Protein AF-A0A9P6WRQ3-F1 (afdb_monomer_lite)

Sequence (111 aa):
MNIEALIQNQYEQYKEAIREIERLQELKDSLCELISMNVSRWAHFKFRRPKPTPESVSIYIAAKQTALKTIVPGYSLFRALSLKIKQSDVWSRIEDDSSRGPTICNTEAKK

Organism: Rhizopus oryzae (NCBI:txid64495)

Secondary structure (DSSP, 8-state):
--HHHHHHHHHHHHHHHHHHHHHHHHHHHHHHHHHHHHHHHHHHHHSPPPPSSHHHHHHHHHHHHHHHHHHSTTGGGSHHHHHHHHHS-GGG-------------------

Foldseek 3Di:
DDPVVVVVVVVVVVVVVVVVVVVVVVVVVVVLLVVLVVLQVVLPVVDDQFDLDPVRLVVSVVVSVVVVCVVDPPLVVVVSSVVSNCVSHPSNDNPPVPPDDPPPPPPDDDD

Structure (mmCIF, N/CA/C/O backbone):
data_AF-A0A9P6WRQ3-F1
#
_entry.id   AF-A0A9P6WRQ3-F1
#
loop_
_atom_site.group_PDB
_atom_site.id
_atom_site.type_symbol
_atom_site.label_atom_id
_atom_site.label_alt_id
_atom_site.label_comp_id
_atom_site.label_asym_id
_atom_site.label_entity_id
_atom_site.label_seq_id
_atom_site.pdbx_PDB_ins_code
_atom_site.Cartn_x
_atom_site.Cartn_y
_atom_site.Cartn_z
_atom_site.occupancy
_atom_site.B_iso_or_equiv
_atom_site.auth_seq_id
_atom_site.auth_comp_id
_atom_site.auth_asym_id
_atom_site.auth_atom_id
_atom_site.pdbx_PDB_model_num
ATOM 1 N N . MET A 1 1 ? -31.079 -7.066 34.373 1.00 62.19 1 MET A N 1
ATOM 2 C CA . MET A 1 1 ? -29.716 -6.732 33.908 1.00 62.19 1 MET A CA 1
ATOM 3 C C . MET A 1 1 ? -29.333 -5.404 34.554 1.00 62.19 1 MET A C 1
ATOM 5 O O . MET A 1 1 ? -30.085 -4.456 34.384 1.00 62.19 1 MET A O 1
ATOM 9 N N . ASN A 1 2 ? -28.285 -5.364 35.384 1.00 91.00 2 ASN A N 1
ATOM 10 C CA . ASN A 1 2 ? -27.833 -4.145 36.082 1.00 91.00 2 ASN A CA 1
ATOM 11 C C . ASN A 1 2 ? -27.018 -3.263 35.107 1.00 91.00 2 ASN A C 1
ATOM 13 O O . ASN A 1 2 ? -26.293 -3.798 34.269 1.00 91.00 2 ASN A O 1
ATOM 17 N N . ILE A 1 3 ? -27.145 -1.936 35.214 1.00 95.69 3 ILE A N 1
ATOM 18 C CA . ILE A 1 3 ? -26.404 -0.935 34.428 1.00 95.69 3 ILE A CA 1
ATOM 19 C C . ILE A 1 3 ? -24.889 -1.155 34.528 1.00 95.69 3 ILE A C 1
ATOM 21 O O . ILE A 1 3 ? -24.196 -1.055 33.522 1.00 95.69 3 ILE A O 1
ATOM 25 N N . GLU A 1 4 ? -24.376 -1.535 35.699 1.00 97.25 4 GLU A N 1
ATOM 26 C CA . GLU A 1 4 ? -22.946 -1.826 35.890 1.00 97.25 4 GLU A CA 1
ATOM 27 C C . GLU A 1 4 ? -22.467 -2.974 34.987 1.00 97.25 4 GLU A C 1
ATOM 29 O O . GLU A 1 4 ? -21.436 -2.865 34.325 1.00 97.25 4 GLU A O 1
ATOM 34 N N . ALA A 1 5 ? -23.260 -4.045 34.882 1.00 96.12 5 ALA A N 1
ATOM 35 C CA . ALA A 1 5 ? -22.952 -5.180 34.013 1.00 96.12 5 ALA A CA 1
ATOM 36 C C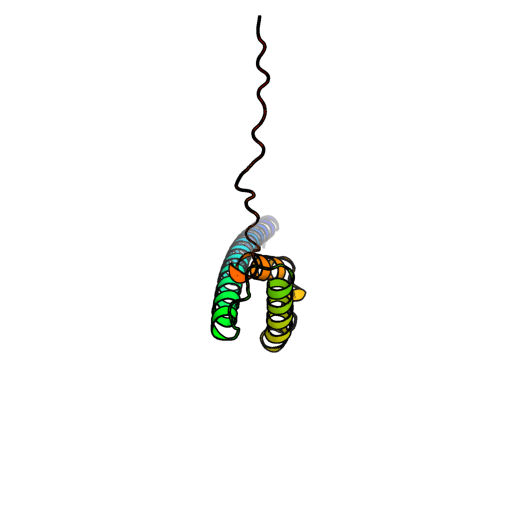 . ALA A 1 5 ? -23.019 -4.802 32.524 1.00 96.12 5 ALA A C 1
ATOM 38 O O . ALA A 1 5 ? -22.242 -5.317 31.720 1.00 96.12 5 ALA A O 1
ATOM 39 N N . LEU A 1 6 ? -23.919 -3.884 32.153 1.00 97.38 6 LEU A N 1
ATOM 40 C CA . LEU A 1 6 ? -23.995 -3.359 30.790 1.00 97.38 6 LEU A CA 1
ATOM 41 C C . LEU A 1 6 ? -22.754 -2.527 30.442 1.00 97.38 6 LEU A C 1
ATOM 43 O O . LEU A 1 6 ? -22.165 -2.745 29.387 1.00 97.38 6 LEU A O 1
ATOM 47 N N . ILE A 1 7 ? -22.327 -1.628 31.336 1.00 98.00 7 ILE A N 1
ATOM 48 C CA . ILE A 1 7 ? -21.119 -0.808 31.150 1.00 98.00 7 ILE A CA 1
ATOM 49 C C . ILE A 1 7 ? -19.890 -1.705 30.998 1.00 98.00 7 ILE A C 1
ATOM 51 O O . ILE A 1 7 ? -19.091 -1.514 30.081 1.00 98.00 7 ILE A O 1
ATOM 55 N N . GLN A 1 8 ? -19.751 -2.718 31.856 1.00 97.81 8 GLN A N 1
ATOM 56 C CA . GLN A 1 8 ? -18.634 -3.653 31.773 1.00 97.81 8 GLN A CA 1
ATOM 57 C C . GLN A 1 8 ? -18.641 -4.424 30.449 1.00 97.81 8 GLN A C 1
ATOM 59 O O . GLN A 1 8 ? -17.604 -4.541 29.801 1.00 97.81 8 GLN A O 1
ATOM 64 N N . ASN A 1 9 ? -19.806 -4.896 30.003 1.00 97.81 9 ASN A N 1
ATOM 65 C CA . ASN A 1 9 ? -19.922 -5.586 28.724 1.00 97.81 9 ASN A CA 1
ATOM 66 C C . ASN A 1 9 ? -19.571 -4.677 27.532 1.00 97.81 9 ASN A C 1
ATOM 68 O O . ASN A 1 9 ? -18.844 -5.101 26.639 1.00 97.81 9 ASN A O 1
ATOM 72 N N . GLN A 1 10 ? -20.023 -3.421 27.536 1.00 98.25 10 GLN A N 1
ATOM 73 C CA . GLN A 1 10 ? -19.664 -2.442 26.505 1.00 98.25 10 GLN A CA 1
ATOM 74 C C . GLN A 1 10 ? -18.160 -2.141 26.498 1.00 98.25 10 GLN A C 1
ATOM 76 O O . GLN A 1 10 ? -17.565 -2.000 25.431 1.00 98.25 10 GLN A O 1
ATOM 81 N N . TYR A 1 11 ? -17.528 -2.080 27.671 1.00 98.19 11 TYR A N 1
ATOM 82 C CA . TYR A 1 11 ? -16.086 -1.885 27.777 1.00 98.19 11 TYR A CA 1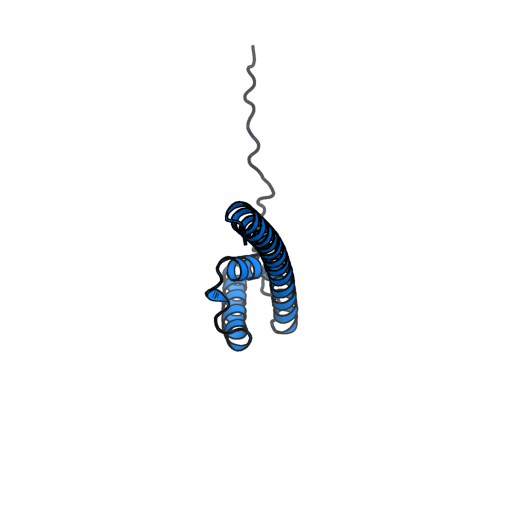
ATOM 83 C C . TYR A 1 11 ? -15.289 -3.075 27.224 1.00 98.19 11 TYR A C 1
ATOM 85 O O . TYR A 1 11 ? -14.288 -2.876 26.535 1.00 98.19 11 TYR A O 1
ATOM 93 N N . GLU A 1 12 ? -15.737 -4.310 27.465 1.00 98.56 12 GLU A N 1
ATOM 94 C CA . GLU A 1 12 ? -15.125 -5.493 26.846 1.00 98.56 12 GLU A CA 1
ATOM 95 C C . GLU A 1 12 ? -15.249 -5.457 25.317 1.00 98.56 12 GLU A C 1
ATOM 97 O O . GLU A 1 12 ? -14.238 -5.590 24.628 1.00 98.56 12 GLU A O 1
ATOM 102 N N . GLN A 1 13 ? -16.440 -5.153 24.786 1.00 98.44 13 GLN A N 1
ATOM 103 C CA . GLN A 1 13 ? -16.647 -4.991 23.340 1.00 98.44 13 GLN A CA 1
ATOM 104 C C . GLN A 1 13 ? -15.748 -3.896 22.745 1.00 98.44 13 GLN A C 1
ATOM 106 O O . GLN A 1 13 ? -15.187 -4.058 21.662 1.00 98.44 13 GLN A O 1
ATOM 111 N N . TYR A 1 14 ? -15.564 -2.783 23.461 1.00 98.44 14 TYR A N 1
ATOM 112 C CA . TYR A 1 14 ? -14.655 -1.721 23.042 1.00 98.44 14 TYR A CA 1
ATOM 113 C C . TYR A 1 14 ? -13.202 -2.212 22.963 1.00 98.44 14 TYR A C 1
ATOM 115 O O . TYR A 1 14 ? -12.524 -1.962 21.968 1.00 98.44 14 TYR A O 1
ATOM 123 N N . LYS A 1 15 ? -12.717 -2.953 23.968 1.00 98.56 15 LYS A N 1
ATOM 124 C CA . LYS A 1 15 ? -11.359 -3.524 23.940 1.00 98.56 15 LYS A CA 1
ATOM 125 C C . LYS A 1 15 ? -11.171 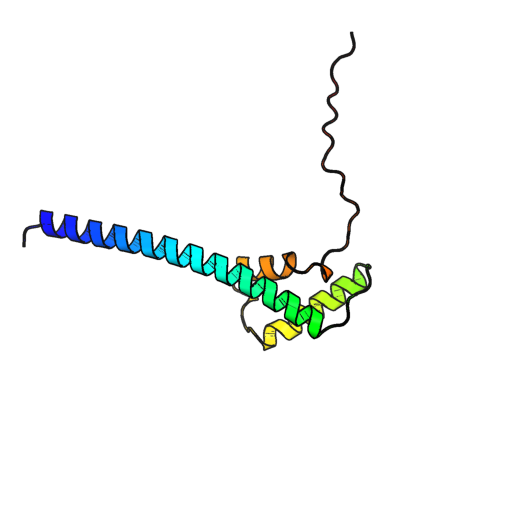-4.510 22.791 1.00 98.56 15 LYS A C 1
ATOM 127 O O . LYS A 1 15 ? -10.111 -4.518 22.168 1.00 98.56 15 LYS A O 1
ATOM 132 N N . GLU A 1 16 ? -12.175 -5.333 22.507 1.00 98.56 16 GLU A N 1
ATOM 133 C CA . GLU A 1 16 ? -12.154 -6.243 21.359 1.00 98.56 16 GLU A CA 1
ATOM 134 C C . GLU A 1 16 ? -12.072 -5.474 20.037 1.00 98.56 16 GLU A C 1
ATOM 136 O O . GLU A 1 16 ? -11.241 -5.804 19.192 1.00 98.56 16 GLU A O 1
ATOM 141 N N . ALA A 1 17 ? -12.847 -4.397 19.890 1.00 98.56 17 ALA A N 1
ATOM 142 C CA . ALA A 1 17 ? -12.789 -3.539 18.711 1.00 98.56 17 ALA A CA 1
ATOM 143 C C . ALA A 1 17 ? -11.406 -2.889 18.526 1.00 98.56 17 ALA A C 1
ATOM 145 O O . ALA A 1 17 ? -10.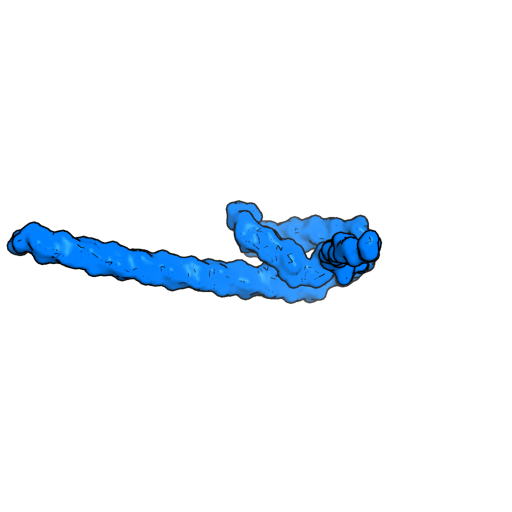904 -2.839 17.406 1.00 98.56 17 ALA A O 1
ATOM 146 N N . ILE A 1 18 ? -10.757 -2.439 19.607 1.00 98.56 18 ILE A N 1
ATOM 147 C CA . ILE A 1 18 ? -9.394 -1.886 19.545 1.00 98.56 18 ILE A CA 1
ATOM 148 C C . ILE A 1 18 ? -8.389 -2.934 19.059 1.00 98.56 18 ILE A C 1
ATOM 150 O O . ILE A 1 18 ? -7.620 -2.654 18.141 1.00 98.56 18 ILE A O 1
ATOM 154 N N . ARG A 1 19 ? -8.437 -4.156 19.603 1.00 98.31 19 ARG A N 1
ATOM 155 C CA . ARG A 1 19 ? -7.564 -5.256 19.155 1.00 98.31 19 ARG A CA 1
ATOM 156 C C . ARG A 1 19 ? -7.775 -5.589 17.681 1.00 98.31 19 ARG A C 1
ATOM 158 O O . ARG A 1 19 ? -6.817 -5.858 16.961 1.00 98.31 19 ARG A O 1
ATOM 165 N N . GLU A 1 20 ? -9.021 -5.560 17.216 1.00 98.38 20 GLU A N 1
ATOM 166 C CA . GLU A 1 20 ? -9.321 -5.808 15.808 1.00 98.38 20 GLU A CA 1
ATOM 167 C C . GLU A 1 20 ? -8.799 -4.681 14.905 1.00 98.38 20 GLU A C 1
ATOM 169 O O . GLU A 1 20 ? -8.258 -4.957 13.836 1.00 98.38 20 GLU A O 1
ATOM 174 N N . ILE A 1 21 ? -8.877 -3.419 15.340 1.00 98.44 21 ILE A N 1
ATOM 175 C CA . ILE A 1 21 ? -8.279 -2.286 14.618 1.00 98.44 21 ILE A CA 1
ATOM 176 C C . ILE A 1 21 ? -6.760 -2.462 14.491 1.00 98.44 21 ILE A C 1
ATOM 178 O O . ILE A 1 21 ? -6.222 -2.276 13.398 1.00 98.44 21 ILE A O 1
ATOM 182 N N . GLU A 1 22 ? -6.074 -2.849 15.569 1.00 98.19 22 GLU A N 1
ATOM 183 C CA . GLU A 1 22 ? -4.629 -3.122 15.558 1.00 98.19 22 GLU A CA 1
ATOM 184 C C . GLU A 1 22 ? -4.287 -4.248 14.573 1.00 98.19 22 GLU A C 1
ATOM 186 O O . GLU A 1 22 ? -3.453 -4.071 13.682 1.00 98.19 22 GLU A O 1
ATOM 191 N N . ARG A 1 23 ? -5.015 -5.368 14.641 1.00 98.38 23 ARG A N 1
ATOM 192 C CA . ARG A 1 23 ? -4.837 -6.505 13.729 1.00 98.38 23 ARG A CA 1
ATOM 193 C C . ARG A 1 23 ? -5.065 -6.120 12.264 1.00 98.38 23 ARG A C 1
ATOM 195 O O . ARG A 1 23 ? -4.320 -6.542 11.377 1.00 98.38 23 ARG A O 1
ATOM 202 N N . LEU A 1 24 ? -6.097 -5.325 11.981 1.00 98.38 24 LEU A N 1
ATOM 203 C CA . LEU A 1 24 ? -6.390 -4.836 10.631 1.00 98.38 24 LEU A CA 1
ATOM 204 C C . LEU A 1 24 ? -5.317 -3.866 10.130 1.00 98.38 24 LEU A C 1
ATOM 206 O O . LEU A 1 24 ? -4.996 -3.872 8.940 1.00 98.38 24 LEU A O 1
ATOM 210 N N . GLN A 1 25 ? -4.749 -3.053 11.018 1.00 97.56 25 GLN A N 1
ATOM 211 C CA . GLN A 1 25 ? -3.655 -2.147 10.694 1.00 97.56 25 GLN A CA 1
ATOM 212 C C . GLN A 1 25 ? -2.388 -2.927 10.308 1.00 97.56 25 GLN A C 1
ATOM 214 O O . GLN A 1 25 ? -1.821 -2.658 9.248 1.00 97.56 25 GLN A O 1
ATOM 219 N N . GLU A 1 26 ? -2.010 -3.946 11.080 1.00 97.62 26 GLU A N 1
ATOM 220 C CA . GLU A 1 26 ? -0.891 -4.842 10.752 1.00 97.62 26 GLU A CA 1
ATOM 221 C C . GLU A 1 26 ? -1.109 -5.576 9.424 1.00 97.62 26 GLU A C 1
ATOM 223 O O . GLU A 1 26 ? -0.2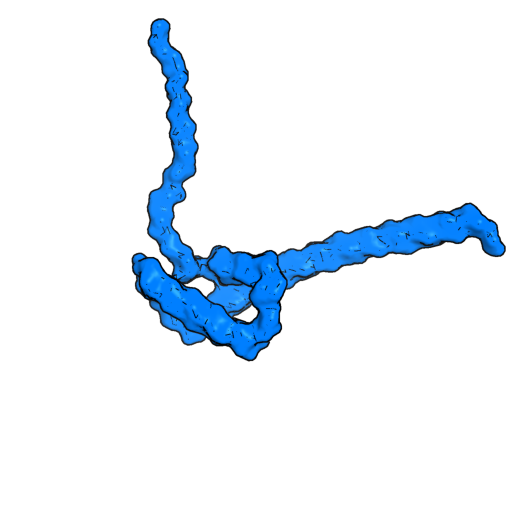22 -5.622 8.565 1.00 97.62 26 GLU A O 1
ATOM 228 N N . LEU A 1 27 ? -2.317 -6.109 9.213 1.00 97.81 27 LEU A N 1
ATOM 229 C CA . LEU A 1 27 ? -2.676 -6.781 7.967 1.00 97.81 27 LEU A CA 1
ATOM 230 C C . LEU A 1 27 ? -2.571 -5.829 6.770 1.00 97.81 27 LEU A C 1
ATOM 232 O O . LEU A 1 27 ? -2.014 -6.196 5.734 1.00 97.81 27 LEU A O 1
ATOM 236 N N . LYS A 1 28 ? -3.076 -4.597 6.902 1.00 96.69 28 LYS A N 1
ATOM 237 C CA . LYS A 1 28 ? -2.973 -3.570 5.860 1.00 96.69 28 LYS A CA 1
ATOM 238 C C . LYS A 1 28 ? -1.514 -3.282 5.511 1.00 96.69 28 LYS A C 1
ATOM 240 O O . LYS A 1 28 ? -1.185 -3.192 4.327 1.00 96.69 28 LYS A O 1
ATOM 245 N N . ASP A 1 29 ? -0.649 -3.142 6.509 1.00 95.56 29 ASP A N 1
ATOM 246 C CA . ASP A 1 29 ? 0.763 -2.826 6.291 1.00 95.56 29 ASP A CA 1
ATOM 247 C C . ASP A 1 29 ? 1.504 -3.999 5.629 1.00 95.56 29 ASP A C 1
ATOM 249 O O . ASP A 1 29 ? 2.244 -3.794 4.662 1.00 95.56 29 ASP A O 1
ATOM 253 N N . SER A 1 30 ? 1.217 -5.236 6.047 1.00 97.12 30 SER A N 1
ATOM 254 C CA . SER A 1 30 ? 1.724 -6.458 5.407 1.00 97.12 30 SER A CA 1
ATOM 255 C C . SER A 1 30 ? 1.296 -6.566 3.938 1.00 97.12 30 SER A C 1
ATOM 257 O O . SER A 1 30 ? 2.120 -6.798 3.049 1.00 97.12 30 SER A O 1
ATOM 259 N N . LEU A 1 31 ? 0.015 -6.320 3.647 1.00 96.81 31 LEU A N 1
ATOM 260 C CA . LEU A 1 31 ? -0.505 -6.322 2.278 1.00 96.81 31 LEU A CA 1
ATOM 261 C C . LEU A 1 31 ? 0.120 -5.213 1.430 1.00 96.81 31 LEU A C 1
ATOM 263 O O . LEU A 1 31 ? 0.426 -5.437 0.260 1.00 96.81 31 LEU A O 1
ATOM 267 N N . CYS A 1 32 ? 0.345 -4.031 2.006 1.00 96.06 32 CYS A N 1
ATOM 268 C CA . CYS A 1 32 ? 1.015 -2.929 1.324 1.00 96.06 32 CYS A CA 1
ATOM 269 C C . CYS A 1 32 ? 2.428 -3.330 0.868 1.00 96.06 32 CYS A C 1
ATOM 271 O O . CYS A 1 32 ? 2.794 -3.102 -0.289 1.00 96.06 32 CYS A O 1
ATOM 273 N N . GLU A 1 33 ? 3.191 -3.989 1.745 1.00 95.50 33 GLU A N 1
ATOM 274 C CA . GLU A 1 33 ? 4.522 -4.509 1.426 1.00 95.50 33 GLU A CA 1
ATOM 275 C C . GLU A 1 33 ? 4.447 -5.556 0.306 1.00 95.50 33 GLU A C 1
ATOM 277 O O . GLU A 1 33 ? 5.063 -5.378 -0.749 1.00 95.50 33 GLU A O 1
ATOM 282 N N . LEU A 1 34 ? 3.613 -6.586 0.475 1.00 96.62 34 LEU A N 1
ATOM 283 C CA . LEU A 1 34 ? 3.459 -7.675 -0.495 1.00 96.62 34 LEU A CA 1
ATOM 284 C C . LEU A 1 34 ? 3.031 -7.175 -1.878 1.00 96.62 34 LEU A C 1
ATOM 286 O O . LEU A 1 34 ? 3.606 -7.584 -2.891 1.00 96.62 34 LEU A O 1
ATOM 290 N N . ILE A 1 35 ? 2.053 -6.266 -1.944 1.00 96.25 35 ILE A N 1
ATOM 291 C CA . ILE A 1 35 ? 1.611 -5.675 -3.211 1.00 96.25 35 ILE A CA 1
ATOM 292 C C . ILE A 1 35 ? 2.763 -4.897 -3.847 1.00 96.25 35 ILE A C 1
ATOM 294 O O . ILE A 1 35 ? 3.018 -5.065 -5.038 1.00 96.25 35 ILE A O 1
ATOM 298 N N . SER A 1 36 ? 3.496 -4.084 -3.082 1.00 95.31 36 SER A N 1
ATOM 299 C CA . SER A 1 36 ? 4.606 -3.292 -3.623 1.00 95.31 36 SER A CA 1
ATOM 300 C C . SER A 1 36 ? 5.731 -4.163 -4.200 1.00 95.31 36 SER A C 1
ATOM 302 O O . SER A 1 36 ? 6.210 -3.911 -5.314 1.00 95.31 36 SER A O 1
ATOM 304 N N . MET A 1 37 ? 6.078 -5.255 -3.511 1.00 96.19 37 MET A N 1
ATOM 305 C CA . MET A 1 37 ? 7.048 -6.243 -3.979 1.00 96.19 37 MET A CA 1
ATOM 306 C C . MET A 1 37 ? 6.570 -6.924 -5.261 1.00 96.19 37 MET A C 1
ATOM 308 O O . MET A 1 37 ? 7.310 -6.989 -6.245 1.00 96.19 37 MET A O 1
ATOM 312 N N . ASN A 1 38 ? 5.325 -7.400 -5.278 1.00 96.94 38 ASN A N 1
ATOM 313 C CA . ASN A 1 38 ? 4.775 -8.116 -6.425 1.00 96.94 38 ASN A CA 1
ATOM 314 C C . ASN A 1 38 ? 4.615 -7.209 -7.646 1.00 96.94 38 ASN A C 1
ATOM 316 O O . ASN A 1 38 ? 4.945 -7.625 -8.752 1.00 96.94 38 ASN A O 1
ATOM 320 N N . VAL A 1 39 ? 4.203 -5.953 -7.459 1.00 96.75 39 VAL A N 1
ATOM 321 C CA . VAL A 1 39 ? 4.147 -4.954 -8.534 1.00 96.75 39 VAL A CA 1
ATOM 322 C C . VAL A 1 39 ? 5.538 -4.677 -9.101 1.00 96.75 39 VAL A C 1
ATOM 324 O O . VAL A 1 39 ? 5.686 -4.532 -10.312 1.00 96.75 39 VAL A O 1
ATOM 327 N N . SER A 1 40 ? 6.564 -4.613 -8.251 1.00 95.56 40 SER A N 1
ATOM 328 C CA . SER A 1 40 ? 7.945 -4.403 -8.701 1.00 95.56 40 SER A CA 1
ATOM 329 C C . SER A 1 40 ? 8.445 -5.602 -9.515 1.00 95.56 40 SER A C 1
ATOM 331 O O . SER A 1 40 ? 8.901 -5.426 -10.641 1.00 95.56 40 SER A O 1
ATOM 333 N N . ARG A 1 41 ? 8.250 -6.829 -9.013 1.00 96.25 41 ARG A N 1
ATOM 334 C CA . ARG A 1 41 ? 8.603 -8.074 -9.723 1.00 96.25 41 ARG A CA 1
ATOM 335 C C . ARG A 1 41 ? 7.869 -8.213 -11.054 1.00 96.25 41 ARG A C 1
ATOM 337 O O . ARG A 1 41 ? 8.486 -8.502 -12.075 1.00 96.25 41 ARG A O 1
ATOM 344 N N . TRP A 1 42 ? 6.561 -7.970 -11.054 1.00 97.19 42 TRP A N 1
ATOM 345 C CA . TRP A 1 42 ? 5.746 -7.980 -12.265 1.00 97.19 42 TRP A CA 1
ATOM 346 C C . TRP A 1 42 ? 6.249 -6.958 -13.290 1.00 97.19 42 TRP A C 1
ATOM 348 O O . TRP A 1 42 ? 6.364 -7.280 -14.472 1.00 97.19 42 TRP A O 1
ATOM 358 N N . ALA A 1 43 ? 6.593 -5.744 -12.852 1.00 96.50 43 ALA A N 1
ATOM 359 C CA . ALA A 1 43 ? 7.122 -4.723 -13.746 1.00 96.50 43 ALA A CA 1
ATOM 360 C C . ALA A 1 43 ? 8.481 -5.131 -14.338 1.00 96.50 43 ALA A C 1
ATOM 362 O O . ALA A 1 43 ? 8.691 -4.955 -15.536 1.00 96.50 43 ALA A O 1
ATOM 363 N N . HIS A 1 44 ? 9.366 -5.738 -13.541 1.00 96.00 44 HIS A N 1
ATOM 364 C CA . HIS A 1 44 ? 10.669 -6.227 -14.011 1.00 96.00 44 HIS A CA 1
ATOM 365 C C . HIS A 1 44 ? 10.556 -7.382 -15.006 1.00 96.00 44 HIS A C 1
ATOM 367 O O . HIS A 1 44 ? 11.410 -7.524 -15.876 1.00 96.00 44 HIS A O 1
ATOM 373 N N . PHE A 1 45 ? 9.496 -8.185 -14.905 1.00 96.69 45 PHE A N 1
ATOM 374 C CA . PHE A 1 45 ? 9.192 -9.227 -15.881 1.00 96.69 45 PHE A CA 1
ATOM 375 C C . PHE A 1 45 ? 8.573 -8.662 -17.170 1.00 96.69 45 PHE A C 1
ATOM 377 O O . PHE A 1 45 ? 8.878 -9.124 -18.266 1.00 96.69 45 PHE A O 1
ATOM 384 N N . LYS A 1 46 ? 7.690 -7.662 -17.055 1.00 96.44 46 LYS A N 1
ATOM 385 C CA . LYS A 1 46 ? 6.919 -7.119 -18.184 1.00 96.44 46 LYS A CA 1
ATOM 386 C C . LYS A 1 46 ? 7.685 -6.100 -19.027 1.00 96.44 46 LYS A C 1
ATOM 388 O O . LYS A 1 46 ? 7.455 -6.010 -20.232 1.00 96.44 46 LYS A O 1
ATOM 393 N N . PHE A 1 47 ? 8.527 -5.282 -18.404 1.00 96.62 47 PHE A N 1
ATOM 394 C CA . PHE A 1 47 ? 9.184 -4.149 -19.049 1.00 96.62 47 PHE A CA 1
ATOM 395 C C . PHE A 1 47 ? 10.689 -4.364 -19.151 1.00 96.62 47 PHE A C 1
ATOM 397 O O . PHE A 1 47 ? 11.309 -5.033 -18.330 1.00 96.62 47 PHE A O 1
ATOM 404 N N . ARG A 1 48 ? 11.306 -3.725 -20.146 1.00 95.31 48 ARG A N 1
ATOM 405 C CA . ARG A 1 48 ? 12.764 -3.671 -20.242 1.00 95.31 48 ARG A CA 1
ATOM 406 C C . ARG A 1 48 ? 13.316 -2.726 -19.175 1.00 95.31 48 ARG A C 1
ATOM 408 O O . ARG A 1 48 ? 12.782 -1.632 -18.993 1.00 95.31 48 ARG A O 1
ATOM 415 N N . ARG A 1 49 ? 14.419 -3.124 -18.532 1.00 95.25 49 ARG A N 1
ATOM 416 C CA . ARG A 1 49 ? 15.156 -2.268 -17.593 1.00 95.25 49 ARG A CA 1
ATOM 417 C C . ARG A 1 49 ? 15.490 -0.917 -18.250 1.00 95.25 49 ARG A C 1
ATOM 419 O O . ARG A 1 49 ? 16.078 -0.929 -19.338 1.00 95.25 49 ARG A O 1
ATOM 426 N N . PRO A 1 50 ? 15.127 0.225 -17.630 1.00 95.38 50 PRO A N 1
ATOM 427 C CA . PRO A 1 50 ? 15.464 1.539 -18.164 1.00 95.38 50 PRO A CA 1
ATOM 428 C C . PRO A 1 50 ? 16.978 1.774 -18.131 1.00 95.38 50 PRO A C 1
ATOM 430 O O . PRO A 1 50 ? 17.703 1.173 -17.335 1.00 95.38 50 PRO A O 1
ATOM 433 N N . LYS A 1 51 ? 17.457 2.675 -18.992 1.00 93.94 51 LYS A N 1
ATOM 434 C CA . LYS A 1 51 ? 18.810 3.227 -18.868 1.00 93.94 51 LYS A CA 1
ATOM 435 C C . LYS A 1 51 ? 18.882 4.100 -17.606 1.00 93.94 51 LYS A C 1
ATOM 437 O O . LYS A 1 51 ? 17.853 4.655 -17.219 1.00 93.94 51 LYS A O 1
ATOM 442 N N . PRO A 1 52 ? 20.067 4.274 -16.998 1.00 89.88 52 PRO A N 1
ATOM 443 C CA . PRO A 1 52 ? 20.250 5.135 -15.830 1.00 89.88 52 PRO A CA 1
ATOM 444 C C . PRO A 1 52 ? 20.255 6.622 -16.231 1.00 89.88 52 PRO A C 1
ATOM 446 O O . PRO A 1 52 ? 21.201 7.347 -15.954 1.00 89.88 52 PRO A O 1
ATOM 449 N N . THR A 1 53 ? 19.219 7.074 -16.942 1.00 92.69 53 THR A N 1
ATOM 450 C CA . THR A 1 53 ? 18.990 8.491 -17.248 1.00 92.69 53 THR A CA 1
ATOM 451 C C . THR A 1 53 ? 17.603 8.902 -16.758 1.00 92.69 53 THR A C 1
ATOM 453 O O . THR A 1 53 ? 16.677 8.078 -16.806 1.00 92.69 53 THR A O 1
ATOM 456 N N . PRO A 1 54 ? 17.421 10.156 -16.306 1.00 91.81 54 PRO A N 1
ATOM 457 C CA . PRO A 1 54 ? 16.134 10.625 -15.800 1.00 91.81 54 PRO A CA 1
ATOM 458 C C . PRO A 1 54 ? 14.979 10.421 -16.786 1.00 91.81 54 PRO A C 1
ATOM 460 O O . PRO A 1 54 ? 13.880 10.026 -16.391 1.00 91.81 54 PRO A O 1
ATOM 463 N N . GLU A 1 55 ? 15.227 10.618 -18.080 1.00 94.38 55 GLU A N 1
ATOM 464 C CA . GLU A 1 55 ? 14.229 10.480 -19.141 1.00 94.38 55 GLU A CA 1
ATOM 465 C C . GLU A 1 55 ? 13.811 9.017 -19.305 1.00 94.38 55 GLU A C 1
ATOM 467 O O . GLU A 1 55 ? 12.619 8.703 -19.322 1.00 94.38 55 GLU A O 1
ATOM 472 N N . SER A 1 56 ? 14.781 8.097 -19.371 1.00 94.38 56 SER A N 1
ATOM 473 C CA . SER A 1 56 ? 14.493 6.671 -19.538 1.00 94.38 56 SER A CA 1
ATOM 474 C C . SER A 1 56 ? 13.755 6.099 -18.330 1.00 94.38 56 SER A C 1
ATOM 476 O O . SER A 1 56 ? 12.860 5.268 -18.506 1.00 94.38 56 SER A O 1
ATOM 478 N N . VAL A 1 57 ? 14.116 6.529 -17.119 1.00 93.94 57 VAL A N 1
ATOM 479 C CA . VAL A 1 57 ? 13.439 6.128 -15.880 1.00 93.94 57 VAL A CA 1
ATOM 480 C C . VAL A 1 57 ? 12.019 6.694 -15.840 1.00 93.94 57 VAL A C 1
ATOM 482 O O . VAL A 1 57 ? 11.077 5.963 -15.533 1.00 93.94 57 VAL A O 1
ATOM 485 N N . SER A 1 58 ? 11.828 7.957 -16.226 1.00 93.00 58 SER A N 1
ATOM 486 C CA . SER A 1 58 ? 10.506 8.596 -16.262 1.00 93.00 58 SER A CA 1
ATOM 487 C C . SER A 1 58 ? 9.548 7.897 -17.230 1.00 93.00 58 SER A C 1
ATOM 489 O O . SER A 1 58 ? 8.399 7.627 -16.870 1.00 93.00 58 SER A O 1
ATOM 491 N N . ILE A 1 59 ? 10.024 7.526 -18.425 1.00 95.31 59 ILE A N 1
ATOM 492 C CA . ILE A 1 59 ? 9.242 6.756 -19.408 1.00 95.31 59 ILE A CA 1
ATOM 493 C C . ILE A 1 59 ? 8.843 5.390 -18.832 1.00 95.31 59 ILE A C 1
ATOM 495 O O . ILE A 1 59 ? 7.676 5.001 -18.917 1.00 95.31 59 ILE A O 1
ATOM 499 N N . TYR A 1 60 ? 9.785 4.681 -18.200 1.00 95.94 60 TYR A N 1
ATOM 500 C CA . TYR A 1 60 ? 9.513 3.401 -17.539 1.00 95.94 60 TYR A CA 1
ATOM 501 C C . TYR A 1 60 ? 8.441 3.536 -16.449 1.00 95.94 60 TYR A C 1
ATOM 503 O O . TYR A 1 60 ? 7.476 2.768 -16.430 1.00 95.94 60 TYR A O 1
ATOM 511 N N . ILE A 1 61 ? 8.559 4.540 -15.575 1.00 94.00 61 ILE A N 1
ATOM 512 C CA . ILE A 1 61 ? 7.597 4.787 -14.496 1.00 94.00 61 ILE A CA 1
ATOM 513 C C . ILE A 1 61 ? 6.202 5.076 -15.065 1.00 94.00 61 ILE A C 1
ATOM 515 O O . ILE A 1 61 ? 5.220 4.509 -14.580 1.00 94.00 61 ILE A O 1
ATOM 519 N N . ALA A 1 62 ? 6.097 5.918 -16.096 1.00 94.25 62 ALA A N 1
ATOM 520 C CA . ALA A 1 62 ? 4.821 6.256 -16.723 1.00 94.25 62 ALA A CA 1
ATOM 521 C C . ALA A 1 62 ? 4.153 5.028 -17.369 1.00 94.25 62 ALA A C 1
ATOM 523 O O . ALA A 1 62 ? 2.956 4.786 -17.166 1.00 94.25 62 ALA A O 1
ATOM 524 N N . ALA A 1 63 ? 4.928 4.207 -18.085 1.00 95.75 63 ALA A N 1
ATOM 525 C CA . ALA A 1 63 ? 4.444 2.967 -18.689 1.00 95.75 63 ALA A CA 1
ATOM 526 C C . ALA A 1 63 ? 3.984 1.957 -17.624 1.00 95.75 63 ALA A C 1
ATOM 528 O O . ALA A 1 63 ? 2.878 1.415 -17.716 1.00 95.75 63 ALA A O 1
ATOM 529 N N . LYS A 1 64 ? 4.786 1.765 -16.566 1.00 95.62 64 LYS A N 1
ATOM 530 C CA . LYS A 1 64 ? 4.450 0.914 -15.416 1.00 95.62 64 LYS A CA 1
ATOM 531 C C . LYS A 1 64 ? 3.146 1.358 -14.761 1.00 95.62 64 LYS A C 1
ATOM 533 O O . LYS A 1 64 ? 2.272 0.528 -14.538 1.00 95.62 64 LYS A O 1
ATOM 538 N N . GLN A 1 65 ? 2.990 2.650 -14.468 1.00 93.44 65 GLN A N 1
ATOM 539 C CA . GLN A 1 65 ? 1.783 3.185 -13.829 1.00 93.44 65 GLN A CA 1
ATOM 540 C C . GLN A 1 65 ? 0.543 3.014 -14.706 1.00 93.44 65 GLN A C 1
ATOM 542 O O . GLN A 1 65 ? -0.509 2.619 -14.206 1.00 93.44 65 GLN A O 1
ATOM 547 N N . THR A 1 66 ? 0.664 3.273 -16.008 1.00 94.75 66 THR A N 1
ATOM 548 C CA . THR A 1 66 ? -0.442 3.108 -16.961 1.00 94.75 66 THR A CA 1
ATOM 549 C C . THR A 1 66 ? -0.902 1.656 -17.015 1.00 94.75 66 THR A C 1
ATOM 551 O O . THR A 1 66 ? -2.089 1.384 -16.864 1.00 94.75 66 THR A O 1
ATOM 554 N N . ALA A 1 67 ? 0.033 0.713 -17.137 1.00 95.62 67 ALA A N 1
ATOM 555 C CA . ALA A 1 67 ? -0.291 -0.709 -17.142 1.00 95.62 67 ALA A CA 1
ATOM 556 C C . ALA A 1 67 ? -0.789 -1.213 -15.777 1.00 95.62 67 ALA A C 1
ATOM 558 O O . ALA A 1 67 ? -1.626 -2.104 -15.717 1.00 95.62 67 ALA A O 1
ATOM 559 N N . LEU A 1 68 ? -0.298 -0.662 -14.667 1.00 95.25 68 LEU A N 1
ATOM 560 C CA . LEU A 1 68 ? -0.743 -1.077 -13.338 1.00 95.25 68 LEU A CA 1
ATOM 561 C C . LEU A 1 68 ? -2.202 -0.685 -13.080 1.00 95.25 68 LEU A C 1
ATOM 563 O O . LEU A 1 68 ? -2.945 -1.466 -12.489 1.00 95.25 68 LEU A O 1
ATOM 567 N N . LYS A 1 69 ? -2.638 0.480 -13.578 1.00 95.38 69 LYS A N 1
ATOM 568 C CA . LYS A 1 69 ? -4.038 0.928 -13.483 1.00 95.38 69 LYS A CA 1
ATOM 569 C C . LYS A 1 69 ? -5.027 -0.024 -14.160 1.00 95.38 69 LYS A C 1
ATOM 571 O O . LYS A 1 69 ? -6.194 -0.011 -13.786 1.00 95.38 69 LYS A O 1
ATOM 576 N N . THR A 1 70 ? -4.586 -0.846 -15.116 1.00 94.94 70 THR A N 1
ATOM 577 C CA . THR A 1 70 ? -5.457 -1.841 -15.762 1.00 94.94 70 THR A CA 1
ATOM 578 C C . THR A 1 70 ? -5.587 -3.131 -14.953 1.00 94.94 70 THR A C 1
ATOM 580 O O . THR A 1 70 ? -6.538 -3.870 -15.162 1.00 94.94 70 THR A O 1
ATOM 583 N N . ILE A 1 71 ? -4.638 -3.425 -14.056 1.00 94.56 71 ILE A N 1
ATOM 584 C CA . ILE A 1 71 ? -4.656 -4.627 -13.202 1.00 94.56 71 ILE A CA 1
ATOM 585 C C . ILE A 1 71 ? -5.331 -4.317 -11.868 1.00 94.56 71 ILE A C 1
ATOM 587 O O . ILE A 1 71 ? -6.148 -5.093 -11.386 1.00 94.56 71 ILE A O 1
ATOM 591 N N . VAL A 1 72 ? -4.981 -3.175 -11.272 1.00 93.56 72 VAL A N 1
ATOM 592 C CA . VAL A 1 72 ? -5.486 -2.746 -9.965 1.00 93.56 72 VAL A CA 1
ATOM 593 C C . VAL A 1 72 ? -6.088 -1.347 -10.111 1.00 93.56 72 VAL A C 1
ATOM 595 O O . VAL A 1 72 ? -5.449 -0.350 -9.754 1.00 93.56 72 VAL A O 1
ATOM 598 N N . PRO A 1 73 ? -7.296 -1.226 -10.687 1.00 92.44 73 PRO A N 1
ATOM 599 C CA . PRO A 1 73 ? -7.948 0.068 -10.822 1.00 92.44 73 PRO A CA 1
ATOM 600 C C . PRO A 1 73 ? -8.144 0.704 -9.440 1.00 92.44 73 PRO A C 1
ATOM 602 O O . PRO A 1 73 ? -8.507 0.043 -8.472 1.00 92.44 73 PRO A O 1
ATOM 605 N N . GLY A 1 74 ? -7.857 2.002 -9.331 1.00 91.00 74 GLY A N 1
ATOM 606 C CA . GLY A 1 74 ? -8.049 2.751 -8.086 1.00 91.00 74 GLY A CA 1
ATOM 607 C C . GLY A 1 74 ? -6.946 2.605 -7.032 1.00 91.00 74 GLY A C 1
ATOM 608 O O . GLY A 1 74 ? -7.030 3.279 -6.010 1.00 91.00 74 GLY A O 1
ATOM 609 N N . TYR A 1 75 ? -5.867 1.841 -7.265 1.00 92.19 75 TYR A N 1
ATOM 610 C CA . TYR A 1 75 ? -4.766 1.733 -6.285 1.00 92.19 75 TYR A CA 1
ATOM 611 C C . TYR A 1 75 ? -4.171 3.101 -5.890 1.00 92.19 75 TYR A C 1
ATOM 613 O O . TYR A 1 75 ? -3.684 3.284 -4.776 1.00 92.19 75 TYR A O 1
ATOM 621 N N . SER A 1 76 ? -4.234 4.082 -6.799 1.00 89.69 76 SER A N 1
ATOM 622 C CA . SER A 1 76 ? -3.754 5.446 -6.575 1.00 89.69 76 SER A CA 1
ATOM 623 C C . SER A 1 76 ? -4.576 6.239 -5.557 1.00 89.69 76 SER A C 1
ATOM 625 O O . SER A 1 76 ? -4.073 7.243 -5.060 1.00 89.69 76 SER A O 1
ATOM 627 N N . LEU A 1 77 ? -5.804 5.807 -5.242 1.00 93.38 77 LEU A N 1
ATOM 628 C CA . LEU A 1 77 ? -6.634 6.399 -4.185 1.00 93.38 77 LEU A CA 1
ATOM 629 C C . LEU A 1 77 ? -6.026 6.143 -2.799 1.00 93.38 77 LEU A C 1
ATOM 631 O O . LEU A 1 77 ? -6.158 6.958 -1.889 1.00 93.38 77 LEU A O 1
ATOM 635 N N . PHE A 1 78 ? -5.290 5.041 -2.652 1.00 94.06 78 PHE A N 1
ATOM 636 C CA . PHE A 1 78 ? -4.606 4.684 -1.418 1.00 94.06 78 PHE A CA 1
ATOM 637 C C . PHE A 1 78 ? -3.194 5.274 -1.420 1.00 94.06 78 PHE A C 1
ATOM 639 O O . PHE A 1 78 ? -2.244 4.671 -1.925 1.00 94.06 78 PHE A O 1
ATOM 646 N N . ARG A 1 79 ? -3.042 6.471 -0.835 1.00 91.56 79 ARG A N 1
ATOM 647 C CA . ARG A 1 79 ? -1.768 7.216 -0.811 1.00 91.56 79 ARG A CA 1
ATOM 648 C C . ARG A 1 79 ? -0.589 6.367 -0.324 1.00 91.56 79 ARG A C 1
ATOM 650 O O . ARG A 1 79 ? 0.454 6.376 -0.972 1.00 91.56 79 ARG A O 1
ATOM 657 N N . ALA A 1 80 ? -0.760 5.640 0.783 1.00 90.81 80 ALA A N 1
ATOM 658 C CA . ALA A 1 80 ? 0.295 4.810 1.368 1.00 90.81 80 ALA A CA 1
ATOM 659 C C . ALA A 1 80 ? 0.769 3.714 0.398 1.00 90.81 80 ALA A C 1
ATOM 661 O O . ALA A 1 80 ? 1.965 3.589 0.146 1.00 90.81 80 ALA A O 1
ATOM 662 N N . LEU A 1 81 ? -0.173 2.999 -0.224 1.00 94.06 81 LEU A N 1
ATOM 663 C CA . LEU A 1 81 ? 0.118 1.955 -1.204 1.00 94.06 81 LEU A CA 1
ATOM 664 C C . LEU A 1 81 ? 0.798 2.520 -2.458 1.00 94.06 81 LEU A C 1
ATOM 666 O O . LEU A 1 81 ? 1.824 2.011 -2.904 1.00 94.06 81 LEU A O 1
ATOM 670 N N . SER A 1 82 ? 0.250 3.604 -3.008 1.00 92.62 82 SER A N 1
ATOM 671 C CA . SER A 1 82 ? 0.794 4.273 -4.194 1.00 92.62 82 SER A CA 1
ATOM 672 C C . SER A 1 82 ? 2.225 4.771 -3.967 1.00 92.62 82 SER A C 1
ATOM 674 O O . SER A 1 82 ? 3.082 4.609 -4.837 1.00 92.62 82 SER A O 1
ATOM 676 N N . LEU A 1 83 ? 2.505 5.337 -2.788 1.00 91.25 83 LEU A N 1
ATOM 677 C CA . LEU A 1 83 ? 3.845 5.778 -2.409 1.00 91.25 83 LEU A CA 1
ATOM 678 C C . LEU A 1 83 ? 4.803 4.589 -2.277 1.00 91.25 83 LEU A C 1
ATOM 680 O O . LEU A 1 83 ? 5.885 4.612 -2.863 1.00 91.25 83 LEU A O 1
ATOM 684 N N . LYS A 1 84 ? 4.383 3.529 -1.577 1.00 92.94 84 LYS A N 1
ATOM 685 C CA . LYS A 1 84 ? 5.202 2.334 -1.362 1.00 92.94 84 LYS A CA 1
ATOM 686 C C . LYS A 1 84 ? 5.595 1.663 -2.682 1.00 92.94 84 LYS A C 1
ATOM 688 O O . LYS A 1 84 ? 6.773 1.403 -2.894 1.00 92.94 84 LYS A O 1
ATOM 693 N N . ILE A 1 85 ? 4.650 1.497 -3.613 1.00 93.25 85 ILE A N 1
ATOM 694 C CA . ILE A 1 85 ? 4.888 0.945 -4.964 1.00 93.25 85 ILE A CA 1
ATOM 695 C C . ILE A 1 85 ? 5.930 1.748 -5.760 1.00 93.25 85 ILE A C 1
ATOM 697 O O . ILE A 1 85 ? 6.675 1.181 -6.565 1.00 93.25 85 ILE A O 1
ATOM 701 N N . LYS A 1 86 ? 5.957 3.075 -5.590 1.00 87.06 86 LYS A N 1
ATOM 702 C CA . LYS A 1 86 ? 6.947 3.940 -6.248 1.00 87.06 86 LYS A CA 1
ATOM 703 C C . LYS A 1 86 ? 8.328 3.803 -5.610 1.00 87.06 86 LYS A C 1
ATOM 705 O O . LYS A 1 86 ? 9.319 3.859 -6.318 1.00 87.06 86 LYS A O 1
ATOM 710 N N . GLN A 1 87 ? 8.397 3.629 -4.293 1.00 88.00 87 GLN A N 1
ATOM 711 C CA . GLN A 1 87 ? 9.661 3.575 -3.551 1.00 88.00 87 GLN A CA 1
ATOM 712 C C . GLN A 1 87 ? 10.327 2.192 -3.569 1.00 88.00 87 GLN A C 1
ATOM 714 O O . GLN A 1 87 ? 11.555 2.102 -3.465 1.00 88.00 87 GLN A O 1
ATOM 719 N N . SER A 1 88 ? 9.540 1.118 -3.681 1.00 90.50 88 SER A N 1
ATOM 720 C CA . SER A 1 88 ? 10.021 -0.269 -3.622 1.00 90.50 88 SER A CA 1
ATOM 721 C C . SER A 1 88 ? 10.816 -0.695 -4.858 1.00 90.50 88 SER A C 1
ATOM 723 O O . SER A 1 88 ? 11.607 -1.631 -4.794 1.00 90.50 88 SER A O 1
ATOM 725 N N . ASP A 1 89 ? 10.607 -0.034 -5.996 1.00 91.69 89 ASP A N 1
ATOM 726 C CA . ASP A 1 89 ? 11.188 -0.444 -7.268 1.00 91.69 89 ASP A CA 1
ATOM 727 C C . ASP A 1 89 ? 12.571 0.182 -7.492 1.00 91.69 89 ASP A C 1
ATOM 729 O O . ASP A 1 89 ? 12.725 1.390 -7.685 1.00 91.69 89 ASP A O 1
ATOM 733 N N . VAL A 1 90 ? 13.591 -0.672 -7.507 1.00 90.69 90 VAL A N 1
ATOM 734 C CA . VAL A 1 90 ? 14.989 -0.272 -7.704 1.00 90.69 90 VAL A CA 1
ATOM 735 C C . VAL A 1 90 ? 15.212 0.385 -9.070 1.00 90.69 90 VAL A C 1
ATOM 737 O O . VAL A 1 90 ? 16.010 1.308 -9.168 1.00 90.69 90 VAL A O 1
ATOM 740 N N . TRP A 1 91 ? 14.484 -0.012 -10.120 1.00 92.00 91 TRP A N 1
ATOM 741 C CA . TRP A 1 91 ? 14.644 0.573 -11.461 1.00 92.00 91 TRP A CA 1
ATOM 742 C C . TRP A 1 91 ? 14.068 1.985 -11.576 1.00 92.00 91 TRP A C 1
ATOM 744 O O . TRP A 1 91 ? 14.361 2.686 -12.541 1.00 92.00 91 TRP A O 1
ATOM 754 N N . SER A 1 92 ? 13.246 2.403 -10.610 1.00 85.88 92 SER A N 1
ATOM 755 C CA . SER A 1 92 ? 12.754 3.781 -10.525 1.00 85.88 92 SER A CA 1
ATOM 756 C C . SER A 1 92 ? 13.674 4.726 -9.754 1.00 85.88 92 SER A C 1
ATOM 758 O O . SER A 1 92 ? 13.387 5.919 -9.687 1.00 85.88 92 SER A O 1
ATOM 760 N N . ARG A 1 93 ? 14.772 4.220 -9.182 1.00 82.62 93 ARG A N 1
ATOM 761 C CA . ARG A 1 93 ? 15.769 5.04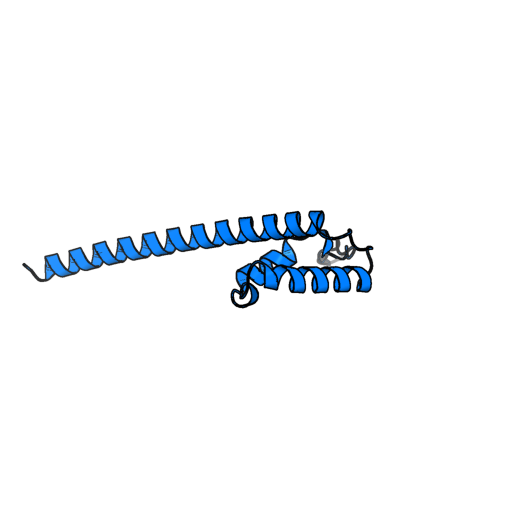5 -8.505 1.00 82.62 93 ARG A CA 1
ATOM 762 C C . ARG A 1 93 ? 16.814 5.470 -9.525 1.00 82.62 93 ARG A C 1
ATOM 764 O O . ARG A 1 93 ? 17.441 4.633 -10.166 1.00 82.62 93 ARG A O 1
ATOM 771 N N . ILE A 1 94 ? 16.984 6.774 -9.673 1.00 72.19 94 ILE A N 1
ATOM 772 C CA . ILE A 1 94 ? 18.209 7.321 -10.242 1.00 72.19 94 ILE A CA 1
ATOM 773 C C . ILE A 1 94 ? 19.199 7.245 -9.082 1.00 72.19 94 ILE A C 1
ATOM 775 O O . ILE A 1 94 ? 18.905 7.777 -8.011 1.00 72.19 94 ILE A O 1
ATOM 779 N N . GLU A 1 95 ? 20.287 6.492 -9.235 1.00 58.62 95 GLU A N 1
ATOM 780 C CA . GLU A 1 95 ? 21.399 6.543 -8.286 1.00 58.62 95 GLU A CA 1
ATOM 781 C C . GLU A 1 95 ? 21.971 7.962 -8.346 1.00 58.62 95 GLU A C 1
ATOM 783 O O . GLU A 1 95 ? 22.831 8.269 -9.164 1.00 58.62 95 GLU A O 1
ATOM 788 N N . ASP A 1 96 ? 21.423 8.857 -7.529 1.00 49.81 96 ASP A N 1
ATOM 789 C CA . ASP A 1 96 ? 22.157 10.032 -7.106 1.00 49.81 96 ASP A CA 1
ATOM 790 C C . ASP A 1 96 ? 23.228 9.507 -6.156 1.00 49.81 96 ASP A C 1
ATOM 792 O O . ASP A 1 96 ? 22.915 8.834 -5.170 1.00 49.81 96 ASP A O 1
ATOM 796 N N . ASP A 1 97 ? 24.484 9.823 -6.438 1.00 43.81 97 ASP A N 1
ATOM 797 C CA . ASP A 1 97 ? 25.660 9.526 -5.616 1.00 43.81 97 ASP A CA 1
ATOM 798 C C . ASP A 1 97 ? 25.647 10.329 -4.288 1.00 43.81 97 ASP A C 1
ATOM 800 O O . ASP A 1 97 ? 26.659 10.797 -3.767 1.00 43.81 97 ASP A O 1
ATOM 804 N N . SER A 1 98 ? 24.463 10.517 -3.702 1.00 45.09 98 SER A N 1
ATOM 805 C CA . SER A 1 98 ? 24.226 11.102 -2.386 1.00 45.09 98 SER A CA 1
ATOM 806 C C . SER A 1 98 ? 24.428 10.050 -1.296 1.00 45.09 98 SER A C 1
ATOM 808 O O . SER A 1 98 ? 23.603 9.852 -0.408 1.00 45.09 98 SER A O 1
ATOM 810 N N . SER A 1 99 ? 25.602 9.421 -1.330 1.00 47.00 99 SER A N 1
ATOM 811 C CA . SER A 1 99 ? 26.219 8.744 -0.185 1.00 47.00 99 SER A CA 1
ATOM 812 C C . SER A 1 99 ? 26.775 9.747 0.840 1.00 47.00 99 SER A C 1
ATOM 814 O O . SER A 1 99 ? 27.389 9.360 1.831 1.00 47.00 99 SER A O 1
ATOM 816 N N . ARG A 1 100 ? 26.584 11.056 0.630 1.00 47.53 100 ARG A N 1
ATOM 817 C CA . ARG A 1 100 ? 26.922 12.103 1.595 1.00 47.53 100 ARG A CA 1
ATOM 818 C C . ARG A 1 100 ? 25.667 12.530 2.345 1.00 47.53 100 ARG A C 1
ATOM 820 O O . ARG A 1 100 ? 25.019 13.513 1.997 1.00 47.53 100 ARG A O 1
ATOM 827 N N . GLY A 1 101 ? 25.358 11.801 3.417 1.00 43.66 101 GLY A N 1
ATOM 828 C CA . GLY A 1 101 ? 24.647 12.410 4.540 1.00 43.66 101 GLY A CA 1
ATOM 829 C C . GLY A 1 101 ? 25.371 13.697 4.969 1.00 43.66 101 GLY A C 1
ATOM 830 O O . GLY A 1 101 ? 26.574 13.822 4.720 1.00 43.66 101 GLY A O 1
ATOM 831 N N . PRO A 1 102 ? 24.677 14.680 5.563 1.00 43.81 102 PRO A N 1
ATOM 832 C CA . PRO A 1 102 ? 25.309 15.927 5.958 1.00 43.81 102 PRO A CA 1
ATOM 833 C C . PRO A 1 102 ? 26.392 15.616 6.994 1.00 43.81 102 PRO A C 1
ATOM 835 O O . PRO A 1 102 ? 26.092 15.302 8.145 1.00 43.81 102 PRO A O 1
ATOM 838 N N . THR A 1 103 ? 27.660 15.676 6.586 1.00 42.00 103 THR A N 1
ATOM 839 C CA . THR A 1 103 ? 28.776 15.724 7.522 1.00 42.00 103 THR A CA 1
ATOM 840 C C . THR A 1 103 ? 28.611 17.026 8.287 1.00 42.00 103 THR A C 1
ATOM 842 O O . THR A 1 103 ? 28.862 18.106 7.757 1.00 42.00 103 THR A O 1
ATOM 845 N N . ILE A 1 104 ? 28.105 16.929 9.513 1.00 47.38 104 ILE A N 1
ATOM 846 C CA . ILE A 1 104 ? 28.105 18.028 10.469 1.00 47.38 104 ILE A CA 1
ATOM 847 C C . ILE A 1 104 ? 29.568 18.455 10.606 1.00 47.38 104 ILE A C 1
ATOM 849 O O . ILE A 1 104 ? 30.397 17.710 11.131 1.00 47.38 104 ILE A O 1
ATOM 853 N N . CYS A 1 105 ? 29.910 19.626 10.071 1.00 54.31 105 CYS A N 1
ATOM 854 C CA . CYS A 1 105 ? 31.179 20.267 10.363 1.00 54.31 105 CYS A CA 1
ATOM 855 C C . CYS A 1 105 ? 31.154 20.655 11.844 1.00 54.31 105 CYS A C 1
ATOM 857 O O . CYS A 1 105 ? 30.659 21.722 12.197 1.00 54.31 105 CYS A O 1
ATOM 859 N N . ASN A 1 106 ? 31.682 19.790 12.710 1.00 46.53 106 ASN A N 1
ATOM 860 C CA . ASN A 1 106 ? 32.107 20.195 14.042 1.00 46.53 106 ASN A CA 1
ATOM 861 C C . ASN A 1 106 ? 33.272 21.175 13.867 1.00 46.53 106 ASN A C 1
ATOM 863 O O . ASN A 1 106 ? 34.430 20.778 13.749 1.00 46.53 106 ASN A O 1
ATOM 867 N N . THR A 1 107 ? 32.976 22.471 13.822 1.00 50.25 107 THR A N 1
ATOM 868 C CA . THR A 1 107 ? 33.962 23.497 14.158 1.00 50.25 107 THR A CA 1
ATOM 869 C C . THR A 1 107 ? 34.149 23.472 15.667 1.00 50.25 107 THR A C 1
ATOM 871 O O . THR A 1 107 ? 33.566 24.277 16.389 1.00 50.25 107 THR A O 1
ATOM 874 N N . GLU A 1 108 ? 34.938 22.513 16.148 1.00 47.62 108 GLU A N 1
ATOM 875 C CA . GLU A 1 108 ? 35.511 22.611 17.482 1.00 47.62 108 GLU A CA 1
ATOM 876 C C . GLU A 1 108 ? 36.687 23.587 17.458 1.00 47.62 108 GLU A C 1
ATOM 878 O O . GLU A 1 108 ? 37.604 23.516 16.633 1.00 47.62 108 GLU A O 1
ATOM 883 N N . ALA A 1 109 ? 36.564 24.544 18.371 1.00 47.22 109 ALA A N 1
ATOM 884 C CA . ALA A 1 109 ? 37.480 25.605 18.721 1.00 47.22 109 ALA A CA 1
ATOM 885 C C . ALA A 1 109 ? 38.956 25.182 18.693 1.00 47.22 109 ALA A C 1
ATOM 887 O O . ALA A 1 109 ? 39.376 24.241 19.367 1.00 47.22 109 ALA A O 1
ATOM 888 N N . LYS A 1 110 ? 39.774 25.959 17.976 1.00 45.59 110 LYS A N 1
ATOM 889 C CA . LYS A 1 110 ? 41.217 26.006 18.206 1.00 45.59 110 LYS A CA 1
ATOM 890 C C . LYS A 1 110 ? 41.572 27.283 18.964 1.00 45.59 110 LYS A C 1
ATOM 892 O O . LYS A 1 110 ? 41.469 28.357 18.386 1.00 45.59 110 LYS A O 1
ATOM 897 N N . LYS A 1 111 ? 42.089 27.039 20.174 1.00 42.25 111 LYS A N 1
ATOM 898 C CA . LYS A 1 111 ? 42.961 27.852 21.040 1.00 42.25 111 LYS A CA 1
ATOM 899 C C . LYS A 1 111 ? 42.420 29.158 21.605 1.00 42.25 111 LYS A C 1
ATOM 901 O O . LYS A 1 111 ? 42.246 30.120 20.836 1.00 42.25 111 LYS A O 1
#

Radius of gyration: 23.75 Å; chains: 1; bounding box: 73×37×56 Å

pLDDT: mean 87.12, std 17.68, range [42.0, 98.56]